Protein AF-D3T869-F1 (afdb_monomer_lite)

Sequence (72 aa):
MGVVKKIDEELKRSMENIKEKIKSDDILNRILNKEAIQVNEGEIDWKVKCGQEIVEVYKKLVNIVDKLKVVS

pLDDT: mean 84.86, std 11.22, range [56.69, 95.94]

Structure (mmCIF, N/CA/C/O backbone):
data_AF-D3T869-F1
#
_entry.id   AF-D3T869-F1
#
loop_
_atom_site.group_PDB
_atom_site.id
_atom_site.type_symbol
_atom_site.label_atom_id
_atom_site.label_alt_id
_atom_site.label_comp_id
_atom_site.label_asym_id
_atom_site.label_entity_id
_atom_site.label_seq_id
_atom_site.pdbx_PDB_ins_code
_atom_site.Cartn_x
_atom_site.Cartn_y
_atom_site.Cartn_z
_atom_site.occupancy
_atom_site.B_iso_or_equiv
_atom_site.auth_seq_id
_atom_site.auth_comp_id
_atom_site.auth_asym_id
_atom_site.auth_atom_id
_atom_site.pdbx_PDB_model_num
ATOM 1 N N . MET A 1 1 ? -14.494 1.305 24.778 1.00 60.12 1 MET A N 1
ATOM 2 C CA . MET A 1 1 ? -14.810 1.586 23.355 1.00 60.12 1 MET A CA 1
ATOM 3 C C . MET A 1 1 ? -13.926 2.671 22.723 1.00 60.12 1 MET A C 1
ATOM 5 O O . MET A 1 1 ? -13.598 2.524 21.557 1.00 60.12 1 MET A O 1
ATOM 9 N N . GLY A 1 2 ? -13.470 3.712 23.442 1.00 71.12 2 GLY A N 1
ATOM 10 C CA . GLY A 1 2 ? -12.641 4.781 22.843 1.00 71.12 2 GLY A CA 1
ATOM 11 C C . GLY A 1 2 ? -11.215 4.388 22.412 1.00 71.12 2 GLY A C 1
ATOM 12 O O . GLY A 1 2 ? -10.733 4.876 21.398 1.00 71.12 2 GLY A O 1
ATOM 13 N N . VAL A 1 3 ? -10.552 3.477 23.136 1.00 79.00 3 VAL A N 1
ATOM 14 C CA . VAL A 1 3 ? -9.154 3.080 22.852 1.00 79.00 3 VAL A CA 1
ATOM 15 C C . VAL A 1 3 ? -9.031 2.285 21.549 1.00 79.00 3 VAL A C 1
ATOM 17 O O . VAL A 1 3 ? -8.161 2.577 20.739 1.00 79.00 3 VAL A O 1
ATOM 20 N N . VAL A 1 4 ? -9.938 1.333 21.309 1.00 81.06 4 VAL A N 1
ATOM 21 C CA . VAL A 1 4 ? -9.945 0.509 20.085 1.00 81.06 4 VAL A CA 1
ATOM 22 C C . VAL A 1 4 ? -10.156 1.376 18.843 1.00 81.06 4 VAL A C 1
ATOM 24 O O . VAL A 1 4 ? -9.428 1.239 17.868 1.00 81.06 4 VAL A O 1
ATOM 27 N N . LYS A 1 5 ? -11.093 2.332 18.909 1.00 81.56 5 LYS A N 1
ATOM 28 C CA . LYS A 1 5 ? -11.348 3.276 17.814 1.00 81.56 5 LYS A CA 1
ATOM 29 C C . LYS A 1 5 ? -10.131 4.160 17.518 1.00 81.56 5 LYS A C 1
ATOM 31 O O . LYS A 1 5 ? -9.798 4.364 16.358 1.00 81.56 5 LYS A O 1
ATOM 36 N N . LYS A 1 6 ? -9.441 4.636 18.560 1.00 87.94 6 LYS A N 1
ATOM 37 C CA . LYS A 1 6 ? -8.214 5.427 18.404 1.00 87.94 6 LYS A CA 1
ATOM 38 C C . LYS A 1 6 ? -7.097 4.625 17.724 1.00 87.94 6 LYS A C 1
ATOM 40 O O . LYS A 1 6 ? -6.445 5.143 16.826 1.00 87.94 6 LYS A O 1
ATOM 45 N N . ILE A 1 7 ? -6.913 3.363 18.118 1.00 87.69 7 ILE A N 1
ATOM 46 C CA . ILE A 1 7 ? -5.913 2.470 17.510 1.00 87.69 7 ILE A CA 1
ATOM 47 C C . ILE A 1 7 ? -6.249 2.191 16.036 1.00 87.69 7 ILE A C 1
ATOM 49 O O . ILE A 1 7 ? -5.350 2.215 15.200 1.00 87.69 7 ILE A O 1
ATOM 53 N N . ASP A 1 8 ? -7.524 1.979 15.694 1.00 86.56 8 ASP A N 1
ATOM 54 C CA . ASP A 1 8 ? -7.954 1.791 14.299 1.00 86.56 8 ASP A CA 1
ATOM 55 C C . ASP A 1 8 ? -7.689 3.037 13.432 1.00 86.56 8 ASP A C 1
ATOM 57 O O . ASP A 1 8 ? -7.189 2.926 12.312 1.00 86.56 8 ASP A O 1
ATOM 61 N N . GLU A 1 9 ? -7.956 4.238 13.955 1.00 88.88 9 GLU A N 1
ATOM 62 C CA . GLU A 1 9 ? -7.660 5.503 13.267 1.00 88.88 9 GLU A CA 1
ATOM 63 C C . GLU A 1 9 ? -6.148 5.725 13.072 1.00 88.88 9 GLU A C 1
ATOM 65 O O . GLU A 1 9 ? -5.715 6.127 11.988 1.00 88.88 9 GLU A O 1
ATOM 70 N N . GLU A 1 10 ? -5.327 5.424 14.084 1.00 92.12 10 GLU A N 1
ATOM 71 C CA . GLU A 1 10 ? -3.861 5.496 13.992 1.00 92.12 10 GLU A CA 1
ATOM 72 C C . GLU A 1 10 ? -3.301 4.479 12.987 1.00 92.12 10 GLU A C 1
ATOM 74 O O . GLU A 1 10 ? -2.412 4.808 12.191 1.00 92.12 10 GLU A O 1
ATOM 79 N N . LEU A 1 11 ? -3.855 3.263 12.968 1.00 90.88 11 LEU A N 1
ATOM 80 C CA . LEU A 1 11 ? -3.495 2.216 12.018 1.00 90.88 11 LEU A CA 1
ATOM 81 C C . LEU A 1 11 ? -3.855 2.620 10.584 1.00 90.88 11 LEU A C 1
ATOM 83 O O . LEU A 1 11 ? -3.011 2.513 9.695 1.00 90.88 11 LEU A O 1
ATOM 87 N N . LYS A 1 12 ? -5.065 3.147 10.356 1.00 90.00 12 LYS A N 1
ATOM 88 C CA . LYS A 1 12 ? -5.490 3.676 9.048 1.00 90.00 12 LYS A CA 1
ATOM 89 C C . LYS A 1 12 ? -4.553 4.770 8.553 1.00 90.00 12 LYS A C 1
ATOM 91 O O . LYS A 1 12 ? -4.037 4.655 7.444 1.00 90.00 12 LYS A O 1
ATOM 96 N N . ARG A 1 13 ? -4.257 5.761 9.398 1.00 94.19 13 ARG A N 1
ATOM 97 C CA . ARG A 1 13 ? -3.345 6.858 9.049 1.00 94.19 13 ARG A CA 1
ATOM 98 C C . ARG A 1 13 ? -1.949 6.341 8.702 1.00 94.19 13 ARG A C 1
ATOM 100 O O . ARG A 1 13 ? -1.340 6.789 7.737 1.00 94.19 13 ARG A O 1
ATOM 107 N N . SER A 1 14 ? -1.445 5.372 9.462 1.00 94.00 14 SER A N 1
ATOM 108 C CA . SER A 1 14 ? -0.136 4.762 9.204 1.00 94.00 14 SER A CA 1
ATOM 109 C C . SER A 1 14 ? -0.111 4.013 7.868 1.00 94.00 14 SER A C 1
ATOM 111 O O . SER A 1 14 ? 0.838 4.155 7.098 1.00 94.00 14 SER A O 1
ATOM 113 N N . MET A 1 15 ? -1.175 3.269 7.551 1.00 93.38 15 MET A N 1
ATOM 114 C CA . MET A 1 15 ? -1.318 2.566 6.273 1.00 93.38 15 MET A CA 1
ATOM 115 C C . MET A 1 15 ? -1.433 3.519 5.080 1.00 93.38 15 MET A C 1
ATOM 117 O O . MET A 1 15 ? -0.851 3.249 4.027 1.00 93.38 15 MET A O 1
ATOM 121 N N . GLU A 1 16 ? -2.152 4.631 5.233 1.00 94.19 16 GLU A N 1
ATOM 122 C CA . GLU A 1 16 ? -2.237 5.683 4.216 1.00 94.19 16 GLU A CA 1
ATOM 123 C C . GLU A 1 16 ? -0.877 6.346 3.988 1.00 94.19 16 GLU A C 1
ATOM 125 O O . GLU A 1 16 ? -0.428 6.407 2.846 1.00 94.19 16 GLU A O 1
ATOM 130 N N . ASN A 1 17 ? -0.159 6.706 5.053 1.00 95.56 17 ASN A N 1
ATOM 131 C CA . ASN A 1 17 ? 1.179 7.292 4.950 1.00 95.56 17 ASN A CA 1
ATOM 132 C C . ASN A 1 17 ? 2.170 6.369 4.216 1.00 95.56 17 ASN A C 1
ATOM 134 O O . ASN A 1 17 ? 2.970 6.828 3.400 1.00 95.56 17 ASN A O 1
ATOM 138 N N . ILE A 1 18 ? 2.136 5.057 4.487 1.00 94.06 18 ILE A N 1
ATOM 139 C CA . ILE A 1 18 ? 2.982 4.079 3.777 1.00 94.06 18 ILE A CA 1
ATOM 140 C C . ILE A 1 18 ? 2.594 4.017 2.297 1.00 94.06 18 ILE A C 1
ATOM 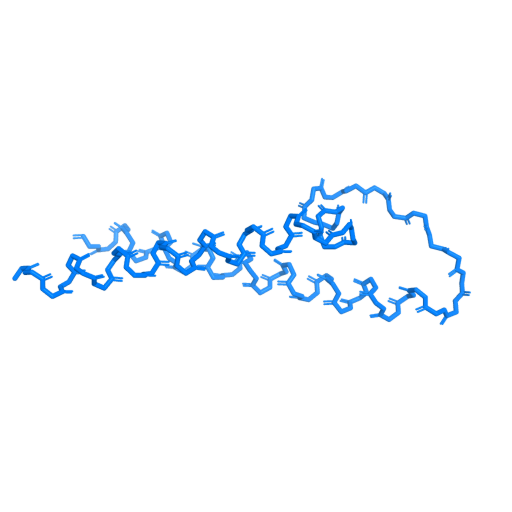142 O O . ILE A 1 18 ? 3.467 4.019 1.429 1.00 94.06 18 ILE A O 1
ATOM 146 N N . LYS A 1 19 ? 1.290 3.998 1.997 1.00 94.06 19 LYS A N 1
ATOM 147 C CA . LYS A 1 19 ? 0.787 3.999 0.620 1.00 94.06 19 LYS A CA 1
ATOM 148 C C . LYS A 1 19 ? 1.240 5.244 -0.142 1.00 94.06 19 LYS A C 1
ATOM 150 O O . LYS A 1 19 ? 1.648 5.123 -1.293 1.00 94.06 19 LYS A O 1
ATOM 155 N N . GLU A 1 20 ? 1.175 6.419 0.477 1.00 95.94 20 GLU A N 1
ATOM 156 C CA . GLU A 1 20 ? 1.641 7.670 -0.126 1.00 95.94 20 GLU A CA 1
ATOM 157 C C . GLU A 1 20 ? 3.144 7.646 -0.387 1.00 95.94 20 GLU A C 1
ATOM 159 O O . GLU A 1 20 ? 3.561 7.969 -1.495 1.00 95.94 20 GLU A O 1
ATOM 164 N N . LYS A 1 21 ? 3.948 7.166 0.570 1.00 94.12 21 LYS A N 1
ATOM 165 C CA . LYS A 1 21 ? 5.398 7.001 0.385 1.00 94.12 21 LYS A CA 1
ATOM 166 C C . LYS A 1 21 ? 5.739 6.076 -0.786 1.00 94.12 21 LYS A C 1
ATOM 168 O O . LYS A 1 21 ? 6.611 6.405 -1.583 1.00 94.12 21 LYS A O 1
ATOM 173 N N . ILE A 1 22 ? 5.029 4.953 -0.921 1.00 93.56 22 ILE A N 1
ATOM 174 C CA . ILE A 1 22 ? 5.197 4.025 -2.052 1.00 93.56 22 ILE A CA 1
ATOM 175 C C . ILE A 1 22 ? 4.821 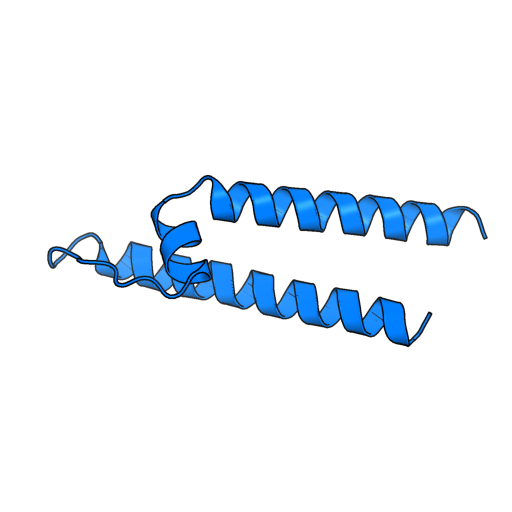4.701 -3.372 1.00 93.56 22 ILE A C 1
ATOM 177 O O . ILE A 1 22 ? 5.515 4.525 -4.363 1.00 93.56 22 ILE A O 1
ATOM 181 N N . LYS A 1 23 ? 3.738 5.483 -3.393 1.00 92.62 23 LYS A N 1
ATOM 182 C CA . LYS A 1 23 ? 3.293 6.199 -4.596 1.00 92.62 23 LYS A CA 1
ATOM 183 C C . LYS A 1 23 ? 4.201 7.361 -4.992 1.00 92.62 23 LYS A C 1
ATOM 185 O O . LYS A 1 23 ? 4.260 7.683 -6.172 1.00 92.62 23 LYS A O 1
ATOM 190 N N . SER A 1 24 ? 4.854 8.005 -4.025 1.00 93.62 24 SER A N 1
ATOM 191 C CA . SER A 1 24 ? 5.769 9.122 -4.280 1.00 93.62 24 SER A CA 1
ATOM 192 C C . SER A 1 24 ? 7.118 8.687 -4.848 1.00 93.62 24 SER A C 1
ATOM 194 O O . SER A 1 24 ? 7.832 9.518 -5.397 1.00 93.62 24 SER A O 1
ATOM 196 N N . ASP A 1 25 ? 7.475 7.410 -4.699 1.00 92.38 25 ASP A N 1
ATOM 197 C CA . ASP A 1 25 ? 8.689 6.846 -5.279 1.00 92.38 25 ASP A CA 1
ATOM 198 C C . ASP A 1 25 ? 8.371 6.225 -6.643 1.00 92.38 25 ASP A C 1
ATOM 200 O O . ASP A 1 25 ? 7.520 5.343 -6.751 1.00 92.38 25 ASP A O 1
ATOM 204 N N . ASP A 1 26 ? 9.057 6.674 -7.693 1.00 88.50 26 ASP A N 1
ATOM 205 C CA . ASP A 1 26 ? 8.782 6.241 -9.065 1.00 88.50 26 ASP A CA 1
ATOM 206 C C . ASP A 1 26 ? 8.976 4.734 -9.271 1.00 88.50 26 ASP A C 1
ATOM 208 O O . ASP A 1 26 ? 8.204 4.103 -9.996 1.00 88.50 26 ASP A O 1
ATOM 212 N N . ILE A 1 27 ? 9.990 4.134 -8.638 1.00 88.25 27 ILE A N 1
ATOM 213 C CA . ILE A 1 27 ? 10.271 2.701 -8.770 1.00 88.25 27 ILE A CA 1
ATOM 214 C C . ILE A 1 27 ? 9.201 1.920 -8.014 1.00 88.25 27 ILE A C 1
ATOM 216 O O . ILE A 1 27 ? 8.570 1.034 -8.590 1.00 88.25 27 ILE A O 1
ATOM 220 N N . LEU A 1 28 ? 8.948 2.258 -6.749 1.00 92.25 28 LEU A N 1
ATOM 221 C CA . LEU A 1 28 ? 7.958 1.551 -5.935 1.00 92.25 28 LEU A CA 1
ATOM 222 C C . LEU A 1 28 ? 6.541 1.699 -6.498 1.00 92.25 28 LEU A C 1
ATOM 224 O O . LEU A 1 28 ? 5.787 0.726 -6.491 1.00 92.25 28 LEU A O 1
ATOM 228 N N . ASN A 1 29 ? 6.182 2.871 -7.025 1.00 92.38 29 ASN A N 1
ATOM 229 C CA . ASN A 1 29 ? 4.886 3.108 -7.649 1.00 92.38 29 ASN A CA 1
ATOM 230 C C . ASN A 1 29 ? 4.718 2.261 -8.918 1.00 92.38 29 ASN A C 1
ATOM 232 O O . ASN A 1 29 ? 3.703 1.578 -9.066 1.00 92.38 29 ASN A O 1
ATOM 236 N N . ARG A 1 30 ? 5.738 2.211 -9.788 1.00 90.00 30 ARG A N 1
ATOM 237 C CA . ARG A 1 30 ? 5.739 1.332 -10.972 1.00 90.00 30 ARG A CA 1
ATOM 238 C C . ARG A 1 30 ? 5.604 -0.140 -10.581 1.00 90.00 30 ARG A C 1
ATOM 240 O O . ARG A 1 30 ? 4.778 -0.855 -11.147 1.00 90.00 30 ARG A O 1
ATOM 247 N N . ILE A 1 31 ? 6.342 -0.589 -9.560 1.00 90.75 31 ILE A N 1
ATOM 248 C CA . ILE A 1 31 ? 6.245 -1.959 -9.024 1.00 90.75 31 ILE A CA 1
ATOM 249 C C . ILE A 1 31 ? 4.839 -2.235 -8.470 1.00 90.75 31 ILE A C 1
ATOM 251 O O . ILE A 1 31 ? 4.262 -3.296 -8.731 1.00 90.75 31 ILE A O 1
ATOM 255 N N . LEU A 1 32 ? 4.263 -1.295 -7.715 1.00 91.50 32 LEU A N 1
ATOM 256 C CA . LEU A 1 32 ? 2.920 -1.419 -7.150 1.00 91.50 32 LEU A CA 1
ATOM 257 C C . LEU A 1 32 ? 1.866 -1.589 -8.250 1.00 91.50 32 LEU A C 1
ATOM 259 O O . LEU A 1 32 ? 1.008 -2.469 -8.130 1.00 91.50 32 LEU A O 1
ATOM 263 N N . ASN A 1 33 ? 1.977 -0.801 -9.320 1.00 90.81 33 ASN A N 1
ATOM 264 C CA . ASN A 1 33 ? 1.068 -0.812 -10.466 1.00 90.81 33 ASN A CA 1
ATOM 265 C C . ASN A 1 33 ? 1.370 -1.929 -11.480 1.00 90.81 33 ASN A C 1
ATOM 267 O O . ASN A 1 33 ? 0.638 -2.074 -12.456 1.00 90.81 33 ASN A O 1
ATOM 271 N N . LYS A 1 34 ? 2.395 -2.761 -11.229 1.00 85.44 34 LYS A N 1
ATOM 272 C CA . LYS A 1 34 ? 2.872 -3.815 -12.146 1.00 85.44 34 LYS A CA 1
ATOM 273 C C . LYS A 1 34 ? 3.254 -3.271 -13.530 1.00 85.44 34 LYS A C 1
ATOM 275 O O . LYS A 1 34 ? 3.093 -3.957 -14.537 1.00 85.44 34 LYS A O 1
ATOM 280 N N . GLU A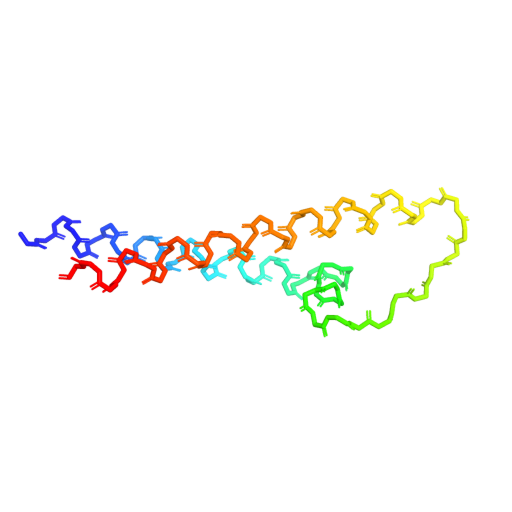 1 35 ? 3.739 -2.037 -13.578 1.00 85.19 35 GLU A N 1
ATOM 281 C CA . GLU A 1 35 ? 4.204 -1.406 -14.807 1.00 85.19 35 GLU A CA 1
ATOM 282 C C . GLU A 1 35 ? 5.567 -1.975 -15.211 1.00 85.19 35 GLU A C 1
ATOM 284 O O . GLU A 1 35 ? 6.376 -2.371 -14.368 1.00 85.19 35 GLU A O 1
ATOM 289 N N . ALA A 1 36 ? 5.825 -2.026 -16.519 1.00 73.88 36 ALA A N 1
ATOM 290 C CA . ALA A 1 36 ? 7.111 -2.470 -17.033 1.00 73.88 36 ALA A CA 1
ATOM 291 C C . ALA A 1 36 ? 8.205 -1.473 -16.627 1.00 73.88 36 ALA A C 1
ATOM 293 O O . ALA A 1 36 ? 8.144 -0.287 -16.956 1.00 73.88 36 ALA A O 1
ATOM 294 N N . ILE A 1 37 ? 9.225 -1.963 -15.930 1.00 75.12 37 ILE A N 1
ATOM 295 C CA . ILE A 1 37 ? 10.397 -1.171 -15.568 1.00 75.12 37 ILE A CA 1
ATOM 296 C C . ILE A 1 37 ? 11.478 -1.508 -16.586 1.00 75.12 37 ILE A C 1
ATOM 298 O O . ILE A 1 37 ? 12.017 -2.611 -16.578 1.00 75.12 37 ILE A O 1
ATOM 302 N N . GLN A 1 38 ? 11.777 -0.572 -17.486 1.00 66.19 38 GLN A N 1
ATOM 303 C CA . GLN A 1 38 ? 12.986 -0.668 -18.298 1.00 66.19 38 GLN A CA 1
ATOM 304 C C . GLN A 1 38 ? 14.183 -0.370 -17.400 1.00 66.19 38 GLN A C 1
ATOM 306 O O . GLN A 1 38 ? 14.306 0.730 -16.861 1.00 66.19 38 GLN A O 1
ATOM 311 N N . VAL A 1 39 ? 15.034 -1.373 -17.215 1.00 65.38 39 VAL A N 1
ATOM 312 C CA . VAL A 1 39 ? 16.231 -1.290 -16.386 1.00 65.38 39 VAL A CA 1
ATOM 313 C C . VAL A 1 39 ? 17.469 -1.454 -17.249 1.00 65.38 39 VAL A C 1
ATOM 315 O O . VAL A 1 39 ? 17.612 -2.456 -17.940 1.00 65.38 39 VAL A O 1
ATOM 318 N N . ASN A 1 40 ? 18.364 -0.468 -17.188 1.00 61.81 40 ASN A N 1
ATOM 319 C CA . ASN A 1 40 ? 19.727 -0.619 -17.687 1.00 61.81 40 ASN A CA 1
ATOM 320 C C . ASN A 1 40 ? 20.504 -1.527 -16.715 1.00 61.81 40 ASN A C 1
ATOM 322 O O . ASN A 1 40 ? 20.409 -1.348 -15.496 1.00 61.81 40 ASN A O 1
ATOM 326 N N . GLU A 1 41 ? 21.228 -2.513 -17.248 1.00 57.03 41 GLU A N 1
ATOM 327 C CA . GLU A 1 41 ? 21.936 -3.538 -16.467 1.00 57.03 41 GLU A CA 1
ATOM 328 C C . GLU A 1 41 ? 22.972 -2.936 -15.496 1.00 57.0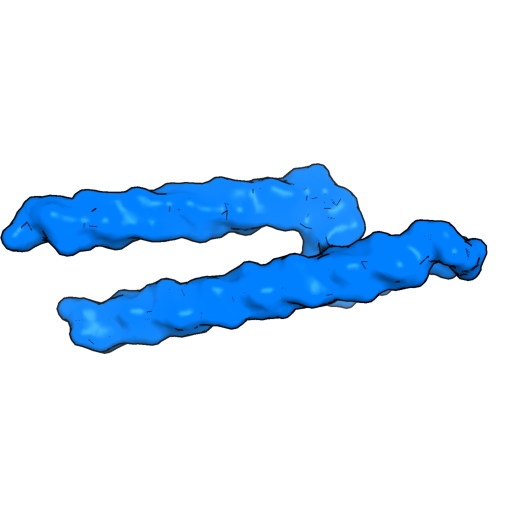3 41 GLU A C 1
ATOM 330 O O . GLU A 1 41 ? 23.699 -2.004 -15.836 1.00 57.03 41 GLU A O 1
ATOM 335 N N . GLY A 1 42 ? 23.055 -3.496 -14.280 1.00 61.16 42 GLY A N 1
ATOM 336 C CA . GLY A 1 42 ? 24.167 -3.284 -13.340 1.00 61.16 42 GLY A CA 1
ATOM 337 C C . GLY A 1 42 ? 23.791 -2.641 -12.001 1.00 61.16 42 GLY A C 1
ATOM 338 O O . GLY A 1 42 ? 24.044 -3.224 -10.952 1.00 61.16 42 GLY A O 1
ATOM 339 N N . GLU A 1 43 ? 23.163 -1.462 -12.003 1.00 56.81 43 GLU A N 1
ATOM 340 C CA . GLU A 1 43 ? 22.928 -0.688 -10.764 1.00 56.81 43 GLU A CA 1
ATOM 341 C C . GLU A 1 43 ? 21.450 -0.598 -10.350 1.00 56.81 43 GLU A C 1
ATOM 343 O O . GLU A 1 43 ? 21.132 -0.247 -9.214 1.00 56.81 43 GLU A O 1
ATOM 348 N N . ILE A 1 44 ? 20.529 -0.917 -11.262 1.00 64.56 44 ILE A N 1
ATOM 349 C CA . ILE A 1 44 ? 19.086 -0.768 -11.030 1.00 64.56 44 ILE A CA 1
ATOM 350 C C . ILE A 1 44 ? 18.427 -2.107 -10.644 1.00 64.56 44 ILE A C 1
ATOM 352 O O . ILE A 1 44 ? 17.367 -2.111 -10.022 1.00 64.56 44 ILE A O 1
ATOM 356 N N . ASP A 1 45 ? 19.087 -3.243 -10.889 1.00 75.00 45 ASP A N 1
ATOM 357 C CA . ASP A 1 45 ? 18.553 -4.578 -10.577 1.00 75.00 45 ASP A CA 1
ATOM 358 C C . ASP A 1 45 ? 18.324 -4.785 -9.066 1.00 75.00 45 ASP A C 1
ATOM 360 O O . ASP A 1 45 ? 17.230 -5.151 -8.631 1.00 75.00 45 ASP A O 1
ATOM 364 N N . TRP A 1 46 ? 19.306 -4.423 -8.231 1.00 80.44 46 TRP A N 1
ATOM 365 C CA . TRP A 1 46 ? 19.168 -4.541 -6.775 1.00 80.44 46 TRP A CA 1
ATOM 366 C C . TRP A 1 46 ? 18.114 -3.580 -6.202 1.00 80.44 46 TRP A C 1
ATOM 368 O O . TRP A 1 46 ? 17.411 -3.936 -5.254 1.00 80.44 46 TRP A O 1
ATOM 378 N N . LYS A 1 47 ? 17.961 -2.383 -6.792 1.00 82.50 47 LYS A N 1
ATOM 379 C CA . LYS A 1 47 ? 16.941 -1.399 -6.389 1.00 82.50 47 LYS A CA 1
ATOM 380 C C . LYS A 1 47 ? 15.538 -1.891 -6.723 1.00 82.50 47 LYS A C 1
ATOM 382 O O . LYS A 1 47 ? 14.648 -1.785 -5.885 1.00 82.50 47 LYS A O 1
ATOM 387 N N . VAL A 1 48 ? 15.345 -2.464 -7.912 1.00 85.25 48 VAL A N 1
ATOM 388 C CA . VAL A 1 48 ? 14.060 -3.048 -8.321 1.00 85.25 48 VAL A CA 1
ATOM 389 C C . VAL A 1 48 ? 13.711 -4.240 -7.443 1.00 85.25 48 VAL A C 1
ATOM 391 O O . VAL A 1 48 ? 12.589 -4.306 -6.946 1.00 85.25 48 VAL A O 1
ATOM 394 N N . LYS A 1 49 ? 14.666 -5.139 -7.182 1.00 86.81 49 LYS A N 1
ATOM 395 C CA . LYS A 1 49 ? 14.449 -6.287 -6.295 1.00 86.81 49 LYS A CA 1
ATOM 396 C C . LYS A 1 49 ? 14.070 -5.855 -4.876 1.00 86.81 49 LYS A C 1
ATOM 398 O O . LYS A 1 49 ? 13.063 -6.313 -4.344 1.00 86.81 49 LYS A O 1
ATOM 403 N N . CYS A 1 50 ? 14.811 -4.911 -4.294 1.00 89.12 50 CYS A N 1
ATOM 404 C CA . CYS A 1 50 ? 14.476 -4.337 -2.989 1.00 89.12 50 CYS A CA 1
ATOM 405 C C . CYS A 1 50 ? 13.087 -3.670 -3.008 1.00 89.12 50 CYS A C 1
ATOM 407 O O . CYS A 1 50 ? 12.272 -3.867 -2.107 1.00 89.12 50 CYS A O 1
ATOM 409 N N . GLY A 1 51 ? 12.763 -2.943 -4.080 1.00 90.81 51 GLY A N 1
ATOM 410 C CA . GLY A 1 51 ? 11.448 -2.335 -4.249 1.00 90.81 51 GLY A CA 1
ATOM 411 C C . GLY A 1 51 ? 10.303 -3.348 -4.336 1.00 90.81 51 GLY A C 1
ATOM 412 O O . GLY A 1 51 ? 9.224 -3.107 -3.790 1.00 90.81 51 GLY A O 1
ATOM 413 N N . GLN A 1 52 ? 10.532 -4.506 -4.963 1.00 90.50 52 GLN A N 1
ATOM 414 C CA . GLN A 1 52 ? 9.568 -5.608 -5.008 1.00 90.50 52 GLN A CA 1
ATOM 415 C C . GLN A 1 52 ? 9.284 -6.146 -3.607 1.00 90.50 52 GLN A C 1
ATOM 417 O O . GLN A 1 52 ? 8.115 -6.291 -3.245 1.00 90.50 52 GLN A O 1
ATOM 422 N N . GLU A 1 53 ? 10.325 -6.361 -2.801 1.00 92.94 53 GLU A N 1
ATOM 423 C CA . GLU A 1 53 ? 10.193 -6.813 -1.412 1.00 92.94 53 GLU A CA 1
ATOM 424 C C . GLU A 1 53 ? 9.404 -5.800 -0.564 1.00 92.94 53 GLU A C 1
ATOM 426 O O . GLU A 1 53 ? 8.478 -6.182 0.156 1.00 92.94 53 GLU A O 1
ATOM 431 N N . ILE A 1 54 ? 9.687 -4.499 -0.708 1.00 93.31 54 ILE A N 1
ATOM 432 C CA . ILE A 1 54 ? 8.957 -3.421 -0.014 1.00 93.31 54 ILE A CA 1
ATOM 433 C C . ILE A 1 54 ? 7.463 -3.447 -0.370 1.00 93.31 54 ILE A C 1
ATOM 435 O O . ILE A 1 54 ? 6.602 -3.419 0.517 1.00 93.31 54 ILE A O 1
ATOM 439 N N . VAL A 1 55 ? 7.132 -3.525 -1.662 1.00 92.88 55 VAL A N 1
ATOM 440 C CA . VAL A 1 55 ? 5.736 -3.566 -2.125 1.00 92.88 55 VAL A CA 1
ATOM 441 C C . VAL A 1 55 ? 5.032 -4.850 -1.672 1.00 92.88 55 VAL A C 1
ATOM 443 O O . VAL A 1 55 ? 3.839 -4.822 -1.355 1.00 92.88 55 VAL A O 1
ATOM 446 N N . GLU A 1 56 ? 5.737 -5.979 -1.610 1.00 94.3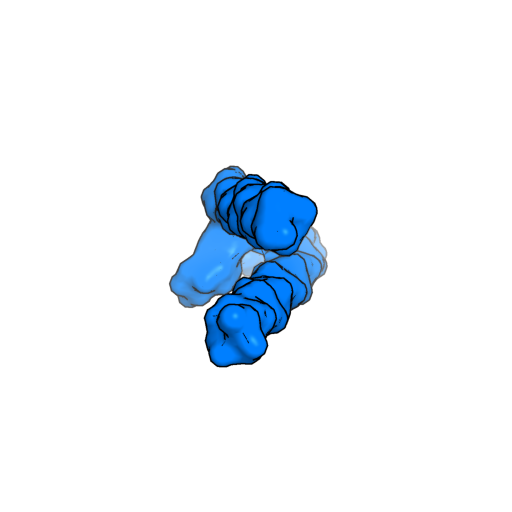8 56 GLU A N 1
ATOM 447 C CA . GLU A 1 56 ? 5.187 -7.237 -1.107 1.00 94.38 56 GLU A CA 1
ATOM 448 C C . GLU A 1 56 ? 4.853 -7.154 0.388 1.00 94.38 56 GLU A C 1
ATOM 450 O O . GLU A 1 56 ? 3.757 -7.551 0.799 1.00 94.38 56 GLU A O 1
ATOM 455 N N . VAL A 1 57 ? 5.748 -6.581 1.199 1.00 95.19 57 VAL A N 1
ATOM 456 C CA . VAL A 1 57 ? 5.494 -6.325 2.624 1.00 95.19 57 VAL A CA 1
ATOM 457 C C . VAL A 1 57 ? 4.276 -5.421 2.799 1.00 95.19 57 VAL A C 1
ATOM 459 O O . VAL A 1 57 ? 3.388 -5.745 3.589 1.00 95.19 57 VAL A O 1
ATOM 462 N N . TYR A 1 58 ? 4.16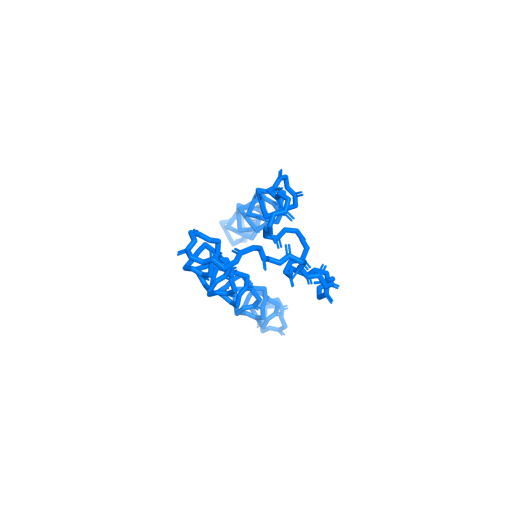7 -4.343 2.018 1.00 94.06 58 TYR A N 1
ATOM 463 C CA . TYR A 1 58 ? 2.990 -3.472 2.043 1.00 94.06 58 TYR A CA 1
ATOM 464 C C . TYR A 1 58 ? 1.690 -4.237 1.752 1.00 94.06 58 TYR A C 1
ATOM 466 O O . TYR A 1 58 ? 0.718 -4.110 2.498 1.00 94.06 58 TYR A O 1
ATOM 474 N N . LYS A 1 59 ? 1.669 -5.094 0.724 1.00 93.12 59 LYS A N 1
ATOM 475 C CA . LYS A 1 59 ? 0.492 -5.923 0.399 1.00 93.12 59 LYS A CA 1
ATOM 476 C C . LYS A 1 59 ? 0.132 -6.892 1.529 1.00 93.12 59 LYS A C 1
ATOM 478 O O . LYS A 1 59 ? -1.051 -7.067 1.825 1.00 93.12 59 LYS A O 1
ATOM 483 N N . LYS A 1 60 ? 1.129 -7.497 2.188 1.00 94.75 60 LYS A N 1
ATOM 484 C CA . LYS A 1 60 ? 0.911 -8.357 3.365 1.00 94.75 60 LYS A CA 1
ATOM 485 C C . LYS A 1 60 ? 0.294 -7.571 4.523 1.00 94.75 60 LYS A C 1
ATOM 487 O O . LYS A 1 60 ? -0.660 -8.056 5.126 1.00 94.75 60 LYS A O 1
ATOM 492 N N . LEU A 1 61 ? 0.776 -6.355 4.789 1.00 92.38 61 LEU A N 1
ATOM 493 C CA . LEU A 1 61 ? 0.214 -5.474 5.816 1.00 92.38 61 LEU A CA 1
ATOM 494 C C . LEU A 1 61 ? -1.239 -5.097 5.515 1.00 92.38 61 LEU A C 1
ATOM 496 O O . LEU A 1 61 ? -2.079 -5.222 6.401 1.00 92.38 61 LEU A O 1
ATOM 500 N N . VAL A 1 62 ? -1.561 -4.721 4.271 1.00 92.38 62 VAL A N 1
ATOM 501 C CA . VAL A 1 62 ? -2.950 -4.441 3.854 1.00 92.38 62 VAL A CA 1
ATOM 502 C C . VAL A 1 62 ? -3.856 -5.636 4.152 1.00 92.38 62 VAL A C 1
ATOM 504 O O . VAL A 1 62 ? -4.892 -5.473 4.788 1.00 92.38 62 VAL A O 1
ATOM 507 N N . ASN A 1 63 ? -3.430 -6.847 3.785 1.00 92.88 63 ASN A N 1
ATOM 508 C CA . ASN A 1 63 ? -4.202 -8.063 4.041 1.00 92.88 63 ASN A CA 1
ATOM 509 C C . ASN A 1 63 ? -4.410 -8.332 5.543 1.00 92.88 63 ASN A C 1
ATOM 511 O O . ASN A 1 63 ? -5.492 -8.742 5.954 1.00 92.88 63 ASN A O 1
ATOM 515 N N . ILE A 1 64 ? -3.393 -8.103 6.380 1.00 91.06 64 ILE A N 1
ATOM 516 C CA . ILE A 1 64 ? -3.522 -8.242 7.839 1.00 91.06 64 ILE A CA 1
ATOM 517 C C . ILE A 1 64 ? -4.536 -7.230 8.381 1.00 91.06 64 ILE A C 1
ATOM 519 O O . ILE A 1 64 ? -5.432 -7.608 9.133 1.00 91.06 64 ILE A O 1
ATOM 523 N N . VAL A 1 65 ? -4.427 -5.965 7.972 1.00 88.50 65 VAL A N 1
ATOM 524 C CA . VAL A 1 65 ? -5.335 -4.892 8.400 1.00 88.50 65 VAL A CA 1
ATOM 525 C C . VAL A 1 65 ? -6.773 -5.184 7.976 1.00 88.50 65 VAL A C 1
ATOM 527 O O . VAL A 1 65 ? -7.691 -5.020 8.776 1.00 88.50 65 VAL A O 1
ATOM 530 N N . ASP A 1 66 ? -6.991 -5.663 6.753 1.00 87.62 66 ASP A N 1
ATOM 531 C CA . ASP A 1 66 ? -8.333 -6.005 6.283 1.00 87.62 66 ASP A CA 1
ATOM 532 C C . ASP A 1 66 ? -8.912 -7.216 7.024 1.00 87.62 66 ASP A C 1
ATOM 534 O O . ASP A 1 66 ? -10.084 -7.197 7.392 1.00 87.62 66 ASP A O 1
ATOM 538 N N . LYS A 1 67 ? -8.097 -8.226 7.353 1.00 86.94 67 LYS A N 1
ATOM 539 C CA . LYS A 1 67 ? -8.535 -9.343 8.207 1.00 86.94 67 LYS A CA 1
ATOM 540 C C . LYS A 1 67 ? -8.931 -8.888 9.609 1.00 86.94 67 LYS A C 1
ATOM 542 O O . LYS A 1 67 ? -9.923 -9.380 10.136 1.00 86.94 67 LYS A O 1
ATOM 547 N N . LEU A 1 68 ? -8.201 -7.943 10.204 1.00 83.81 68 LEU A N 1
ATOM 548 C CA . LEU A 1 68 ? -8.551 -7.388 11.517 1.00 83.81 68 LEU A CA 1
ATOM 549 C C . LEU A 1 68 ? -9.909 -6.669 11.496 1.00 83.81 68 LEU A C 1
ATOM 551 O O . LEU A 1 68 ? -10.657 -6.775 12.466 1.00 83.81 68 LEU A O 1
ATOM 555 N N . LYS A 1 69 ? -10.262 -6.007 10.384 1.00 76.81 69 LYS A N 1
ATOM 556 C CA . LYS A 1 69 ? -11.583 -5.376 10.203 1.00 76.81 69 LYS A CA 1
ATOM 557 C C . LYS A 1 69 ? -12.728 -6.379 10.070 1.00 76.81 69 LYS A C 1
ATOM 559 O O . LYS A 1 69 ? -13.847 -6.035 10.406 1.00 76.81 69 LYS A O 1
ATOM 564 N N . VAL A 1 70 ? -12.472 -7.577 9.540 1.00 73.44 70 VAL A N 1
ATOM 565 C CA . VAL A 1 70 ? -13.497 -8.628 9.380 1.00 73.44 70 VAL A CA 1
ATOM 566 C C . VAL A 1 70 ? -13.808 -9.324 10.710 1.00 73.44 70 VAL A C 1
ATOM 568 O O . VAL A 1 70 ? -14.910 -9.830 10.892 1.00 73.44 70 VAL A O 1
ATOM 571 N N . VAL A 1 71 ? -12.835 -9.378 11.623 1.00 60.91 71 VAL A N 1
ATOM 572 C CA . VAL A 1 71 ? -12.958 -10.066 12.922 1.00 60.91 71 VAL A CA 1
ATOM 573 C C . VAL A 1 71 ? -13.425 -9.122 14.048 1.00 60.91 71 VAL A C 1
ATOM 575 O O . VAL A 1 71 ? -13.811 -9.604 15.111 1.00 60.91 71 VAL A O 1
ATOM 578 N N . SER A 1 72 ? -13.400 -7.801 13.823 1.00 56.69 72 SER A N 1
ATOM 579 C CA . SER A 1 72 ? -13.869 -6.769 14.770 1.00 56.69 72 SER A CA 1
ATOM 580 C C . SER A 1 72 ? -15.320 -6.376 14.517 1.00 56.69 72 SER A C 1
ATOM 582 O O . SER A 1 72 ? -16.010 -6.064 15.512 1.00 56.69 72 SER A O 1
#

Foldseek 3Di:
DVVVVVVLVVLVVVLVVLVVVLCVDPLSVCLLVVHDDDDDPDPCVVVNVVSNVSSVVSVVSVVVSVVVVVVD

Radius of gyration: 15.53 Å; chains: 1; bounding box: 39×19×42 Å

Organism: Thermoanaerobacter italicus (strain DSM 9252 / Ab9) (NCBI:txid580331)

Secondary structure (DSSP, 8-state):
-HHHHHHHHHHHHHHHHHHHHHHHSHHHHHHHTT------TTTSHHHHHHHHHHHHHHHHHHHHHHHHHHH-